Protein AF-A0A524LCT6-F1 (afdb_monomer_lite)

Secondary structure (DSSP, 8-state):
----SSPPTT--HHHHHHHHHHHHHHHTT-----SBTTEEEEE-TT-SS--EEEEEPPP-

pLDDT: mean 86.86, std 10.14, range [49.31, 95.19]

Sequence (60 aa):
MDDHRNRPEGFCGRAWQDLYTTLMIYYYGGDMEWPEPGVTYQPCGDGVKPVIFKIEKLEP

Radius of gyration: 12.41 Å; chains: 1; bounding box: 29×34×27 Å

Foldseek 3Di:
DCPPPVPDPPDDSQQVVQCVVQVVCVVVVHFPCPPHTQWDWDARPVPPDRDIDIGGRDDD

Structure (mmCIF, N/CA/C/O backbone):
data_AF-A0A524LCT6-F1
#
_entry.id   AF-A0A524LCT6-F1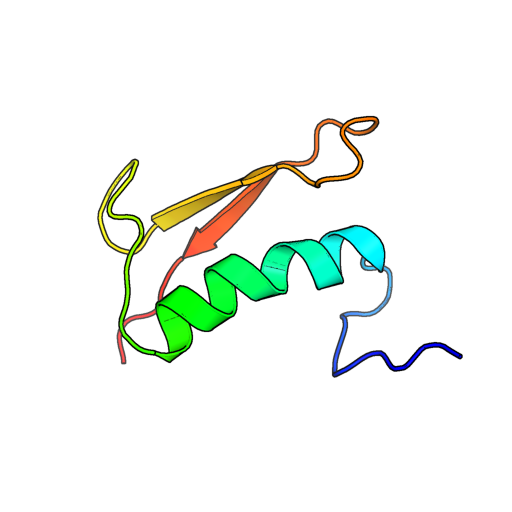
#
loop_
_atom_site.group_PDB
_atom_site.id
_atom_site.type_symbol
_atom_site.label_atom_id
_atom_site.label_alt_id
_atom_site.label_comp_id
_atom_site.label_asym_id
_atom_site.label_entity_id
_atom_site.label_seq_id
_atom_site.pdbx_PDB_ins_code
_atom_site.Cartn_x
_atom_site.Cartn_y
_atom_site.Cartn_z
_atom_site.occupancy
_atom_site.B_iso_or_equiv
_atom_site.auth_seq_id
_atom_site.auth_comp_id
_atom_site.auth_asym_id
_atom_site.auth_atom_id
_atom_site.pdbx_PDB_model_num
ATOM 1 N N . MET A 1 1 ? 8.698 -23.479 -7.319 1.00 49.31 1 MET A N 1
ATOM 2 C CA . MET A 1 1 ? 8.131 -23.077 -6.020 1.00 49.31 1 MET A CA 1
ATOM 3 C C . MET A 1 1 ? 7.455 -21.754 -6.255 1.00 49.31 1 MET A C 1
ATOM 5 O O . MET A 1 1 ? 8.146 -20.757 -6.386 1.00 49.31 1 MET A O 1
ATOM 9 N N . ASP A 1 2 ? 6.142 -21.786 -6.404 1.00 56.91 2 ASP A N 1
ATOM 10 C CA . ASP A 1 2 ? 5.323 -20.588 -6.516 1.00 56.91 2 ASP A CA 1
ATOM 11 C C . ASP A 1 2 ? 4.182 -20.765 -5.507 1.00 56.91 2 ASP A C 1
ATOM 13 O O . ASP A 1 2 ? 3.087 -21.221 -5.825 1.00 56.91 2 ASP A O 1
ATOM 17 N N . ASP A 1 3 ? 4.513 -20.549 -4.227 1.00 62.59 3 ASP A N 1
ATOM 18 C CA . ASP A 1 3 ? 3.534 -20.495 -3.134 1.00 62.59 3 ASP A CA 1
ATOM 19 C C . ASP A 1 3 ? 2.751 -19.183 -3.268 1.00 62.59 3 ASP A C 1
ATOM 21 O O . ASP A 1 3 ? 3.038 -18.159 -2.645 1.00 62.59 3 ASP A O 1
ATOM 25 N N . HIS A 1 4 ? 1.802 -19.194 -4.198 1.00 58.75 4 HIS A N 1
ATOM 26 C CA . HIS A 1 4 ? 0.892 -18.102 -4.488 1.00 58.75 4 HIS A CA 1
ATOM 27 C C . HIS A 1 4 ? -0.281 -18.159 -3.532 1.00 58.75 4 HIS A C 1
ATOM 29 O O . HIS A 1 4 ? -1.343 -18.640 -3.911 1.00 58.75 4 HIS A O 1
ATOM 35 N N . ARG A 1 5 ? -0.121 -17.662 -2.307 1.00 65.25 5 ARG A N 1
ATOM 36 C CA . ARG A 1 5 ? -1.240 -17.445 -1.375 1.00 65.25 5 ARG A CA 1
ATOM 37 C C . ARG A 1 5 ? -2.292 -16.530 -2.016 1.00 65.25 5 ARG A C 1
ATOM 39 O O . ARG A 1 5 ? -2.258 -15.323 -1.823 1.00 65.25 5 ARG A O 1
ATOM 46 N N . ASN A 1 6 ? -3.159 -17.116 -2.837 1.00 76.69 6 ASN A N 1
ATOM 47 C CA . ASN A 1 6 ? -4.187 -16.498 -3.666 1.00 76.69 6 ASN A CA 1
ATOM 48 C C . ASN A 1 6 ? -3.733 -15.266 -4.469 1.00 76.69 6 ASN A C 1
ATOM 50 O O . ASN A 1 6 ? -4.519 -14.345 -4.681 1.00 76.69 6 ASN A O 1
ATOM 54 N N . ARG A 1 7 ? -2.474 -15.238 -4.935 1.00 87.06 7 ARG A N 1
ATOM 55 C CA . ARG A 1 7 ? -2.012 -14.174 -5.839 1.00 87.06 7 ARG A CA 1
ATOM 56 C C . ARG A 1 7 ? -2.863 -14.217 -7.120 1.00 87.06 7 ARG A C 1
ATOM 58 O O . ARG A 1 7 ? -2.925 -15.289 -7.725 1.00 87.06 7 ARG A O 1
ATOM 65 N N . PRO A 1 8 ? -3.451 -13.095 -7.572 1.00 86.56 8 PRO A N 1
ATOM 66 C CA . PRO A 1 8 ? -4.241 -13.077 -8.798 1.00 86.56 8 PRO A CA 1
ATOM 67 C C . PRO A 1 8 ? -3.436 -13.537 -10.021 1.00 86.56 8 PRO A C 1
ATOM 69 O O . PRO A 1 8 ? -2.233 -13.269 -10.126 1.00 86.56 8 PRO A O 1
ATOM 72 N N . GLU A 1 9 ? -4.100 -14.217 -10.956 1.00 88.44 9 GLU A N 1
ATOM 73 C CA . GLU A 1 9 ? -3.476 -14.648 -12.208 1.00 88.44 9 GLU A CA 1
ATOM 74 C C . GLU A 1 9 ? -2.923 -13.438 -12.979 1.00 88.44 9 GLU A C 1
ATOM 76 O O . GLU A 1 9 ? -3.546 -12.380 -13.051 1.00 88.44 9 GLU A O 1
ATOM 81 N N . GLY A 1 10 ? -1.701 -13.568 -13.504 1.00 85.94 10 GLY A N 1
ATOM 82 C CA . GLY A 1 10 ? -1.006 -12.482 -14.202 1.00 85.94 10 GLY A CA 1
ATOM 83 C C . GLY A 1 10 ? -0.422 -11.384 -13.299 1.00 85.94 10 GLY A C 1
ATOM 84 O O . GLY A 1 10 ? 0.301 -10.520 -13.797 1.00 85.94 10 GLY A O 1
ATOM 85 N N . PHE A 1 11 ? -0.656 -11.410 -11.982 1.00 86.88 11 PHE A N 1
ATOM 86 C CA . PHE A 1 11 ? -0.103 -10.404 -11.073 1.00 86.88 11 PHE A CA 1
ATOM 87 C C . PHE A 1 11 ? 1.376 -10.667 -10.765 1.00 86.88 11 PHE A C 1
ATOM 89 O O . PHE A 1 11 ? 1.789 -11.798 -10.516 1.00 86.88 11 PHE A O 1
ATOM 96 N N . CYS A 1 12 ? 2.209 -9.625 -10.739 1.00 89.00 12 CYS A N 1
ATOM 97 C CA . CYS A 1 12 ? 3.643 -9.763 -10.466 1.00 89.00 12 CYS A CA 1
ATOM 98 C C . CYS A 1 12 ? 3.903 -10.337 -9.058 1.00 89.00 12 CYS A C 1
ATOM 100 O O . CYS A 1 12 ? 3.330 -9.882 -8.073 1.00 89.00 12 CYS A O 1
ATOM 102 N N . GLY A 1 13 ? 4.786 -11.337 -8.949 1.00 87.94 13 GLY A N 1
ATOM 103 C CA . GLY A 1 13 ? 5.072 -12.017 -7.675 1.00 87.94 13 GLY A CA 1
ATOM 104 C C . GLY A 1 13 ? 5.748 -11.107 -6.651 1.00 87.94 13 GLY A C 1
ATOM 105 O O . GLY A 1 13 ? 5.370 -11.104 -5.484 1.00 87.94 13 GLY A O 1
ATOM 106 N N . ARG A 1 14 ? 6.688 -10.266 -7.102 1.00 86.88 14 ARG A N 1
ATOM 107 C CA . ARG A 1 14 ? 7.346 -9.278 -6.237 1.00 86.88 14 ARG A CA 1
ATOM 108 C C . ARG A 1 14 ? 6.365 -8.216 -5.745 1.00 86.88 14 ARG A C 1
ATOM 110 O O . ARG A 1 14 ? 6.296 -7.970 -4.550 1.00 86.88 14 ARG A O 1
ATOM 117 N N . ALA A 1 15 ? 5.555 -7.673 -6.653 1.00 89.88 15 ALA A N 1
ATOM 118 C CA . ALA A 1 15 ?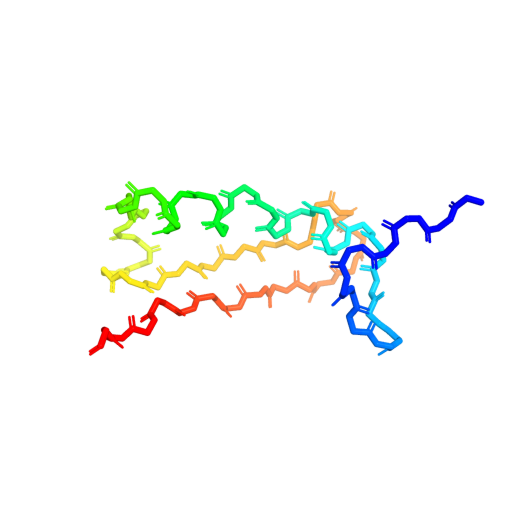 4.498 -6.731 -6.299 1.00 89.88 15 ALA A CA 1
ATOM 119 C C . ALA A 1 15 ? 3.531 -7.323 -5.262 1.00 89.88 15 ALA A C 1
ATOM 121 O O . ALA A 1 15 ? 3.154 -6.644 -4.316 1.00 89.88 15 ALA A O 1
ATOM 122 N N . TRP A 1 16 ? 3.162 -8.600 -5.417 1.00 88.81 16 TRP A N 1
ATOM 123 C CA . TRP A 1 16 ? 2.301 -9.301 -4.465 1.00 88.81 16 TRP A CA 1
ATOM 124 C C . TRP A 1 16 ? 2.919 -9.378 -3.068 1.00 88.81 16 TRP A C 1
ATOM 126 O O . TRP A 1 16 ? 2.245 -9.125 -2.075 1.00 88.81 16 TRP A O 1
ATOM 136 N N . GLN A 1 17 ? 4.212 -9.694 -2.993 1.00 88.81 17 GLN A N 1
ATOM 137 C CA . GLN A 1 17 ? 4.934 -9.718 -1.728 1.00 88.81 17 GLN A CA 1
ATOM 138 C C . GLN A 1 17 ? 5.027 -8.326 -1.095 1.00 88.81 17 GLN A C 1
ATOM 140 O O . GLN A 1 17 ? 4.846 -8.206 0.112 1.00 88.81 17 GLN A O 1
ATOM 145 N N . ASP A 1 18 ? 5.281 -7.282 -1.886 1.00 90.88 18 ASP A N 1
ATOM 146 C CA . ASP A 1 18 ? 5.419 -5.920 -1.367 1.00 90.88 18 ASP A CA 1
ATOM 147 C C . ASP A 1 18 ? 4.109 -5.428 -0.717 1.00 90.88 18 ASP A C 1
ATOM 149 O O . ASP A 1 18 ? 4.154 -4.731 0.295 1.00 90.88 18 ASP A O 1
ATOM 153 N N . LEU A 1 19 ? 2.938 -5.821 -1.240 1.00 91.56 19 LEU A N 1
ATOM 154 C CA . LEU A 1 19 ? 1.631 -5.467 -0.660 1.00 91.56 19 LEU A CA 1
ATOM 155 C C . LEU A 1 19 ? 1.421 -6.022 0.758 1.00 91.56 19 LEU A C 1
ATOM 157 O O . LEU A 1 19 ? 0.630 -5.464 1.519 1.00 91.56 19 LEU A O 1
ATOM 161 N N . TYR A 1 20 ? 2.118 -7.103 1.126 1.00 90.94 20 TYR A N 1
ATOM 162 C CA . TYR A 1 20 ? 1.924 -7.794 2.401 1.00 90.94 20 TYR A CA 1
ATOM 163 C C . TYR A 1 20 ? 2.020 -6.844 3.599 1.00 90.94 20 TYR A C 1
ATOM 165 O O . TYR A 1 20 ? 1.173 -6.896 4.484 1.00 90.94 20 TYR A O 1
ATOM 173 N N . THR A 1 21 ? 3.002 -5.941 3.619 1.00 89.81 21 THR A N 1
ATOM 174 C CA . THR A 1 21 ? 3.225 -5.042 4.759 1.00 89.81 21 THR A CA 1
ATOM 175 C C . THR A 1 21 ? 2.027 -4.127 5.015 1.00 89.81 21 THR A C 1
ATOM 177 O O . THR A 1 21 ? 1.513 -4.112 6.133 1.00 89.81 21 THR A O 1
ATOM 180 N N . THR A 1 22 ? 1.532 -3.413 3.998 1.00 92.88 22 THR A N 1
ATOM 181 C CA . THR A 1 22 ? 0.348 -2.548 4.151 1.00 92.88 22 THR A CA 1
ATOM 182 C C . THR A 1 22 ? -0.892 -3.351 4.516 1.00 92.88 22 THR A C 1
ATOM 184 O O . THR A 1 22 ? -1.641 -2.952 5.407 1.00 92.88 22 THR A O 1
ATOM 187 N N . LEU A 1 23 ? -1.096 -4.509 3.880 1.00 92.44 23 LEU A N 1
ATOM 188 C CA . LEU A 1 23 ? -2.246 -5.360 4.178 1.00 92.44 23 LEU A CA 1
ATOM 189 C C . LEU A 1 23 ? -2.227 -5.852 5.630 1.00 92.44 23 LEU A C 1
ATOM 191 O O . LEU A 1 23 ? -3.271 -5.849 6.275 1.00 92.44 23 LEU A O 1
ATOM 195 N N . MET A 1 24 ? -1.061 -6.214 6.175 1.00 93.50 24 MET A N 1
ATOM 196 C CA . MET A 1 24 ? -0.947 -6.629 7.576 1.00 93.50 24 MET A CA 1
ATOM 197 C C . MET A 1 24 ? -1.195 -5.477 8.554 1.00 93.50 24 MET A C 1
ATOM 199 O O . MET A 1 24 ? -1.811 -5.706 9.594 1.00 93.50 24 MET A O 1
ATOM 203 N N . ILE A 1 25 ? -0.766 -4.251 8.229 1.00 93.94 25 ILE A N 1
ATOM 204 C CA . ILE A 1 25 ? -1.078 -3.058 9.035 1.00 93.94 25 ILE A CA 1
ATOM 205 C C . ILE A 1 25 ? -2.596 -2.891 9.133 1.00 93.94 25 ILE A C 1
ATOM 207 O O . ILE A 1 25 ? -3.135 -2.840 10.238 1.00 93.94 25 ILE A O 1
ATOM 211 N N . TYR A 1 26 ? -3.293 -2.892 7.995 1.00 93.38 26 TYR A N 1
ATOM 212 C CA . TYR A 1 26 ? -4.750 -2.762 7.964 1.00 93.38 26 TYR A CA 1
ATOM 213 C C . TYR A 1 26 ? -5.467 -3.933 8.638 1.00 93.38 26 TYR A C 1
ATOM 215 O O . TYR A 1 26 ? -6.426 -3.711 9.379 1.00 93.38 26 TYR A O 1
ATOM 223 N N . TYR A 1 27 ? -4.980 -5.162 8.448 1.00 91.88 27 TYR A N 1
ATOM 224 C CA . TYR A 1 27 ? -5.547 -6.365 9.057 1.00 91.88 27 TYR A CA 1
ATOM 225 C C . TYR A 1 27 ? -5.522 -6.321 10.592 1.00 91.88 27 TYR A C 1
ATOM 227 O O . TYR A 1 27 ? -6.491 -6.717 11.234 1.00 91.88 27 TYR A O 1
ATOM 235 N N . TYR A 1 28 ? -4.448 -5.801 11.193 1.00 94.69 28 TYR A N 1
ATOM 236 C CA . TYR A 1 28 ? -4.341 -5.644 12.649 1.00 94.69 28 TYR A CA 1
ATOM 237 C C . TYR A 1 28 ? -4.956 -4.340 13.184 1.00 94.69 28 TYR A C 1
ATOM 239 O O . TYR A 1 28 ? -4.755 -3.997 14.347 1.00 94.69 28 TYR A O 1
ATOM 247 N N . GLY A 1 29 ? -5.720 -3.616 12.361 1.00 92.19 29 GLY A N 1
ATOM 248 C CA . GLY A 1 29 ? -6.414 -2.394 12.766 1.00 92.19 29 GLY A CA 1
ATOM 249 C C . GLY A 1 29 ? -5.546 -1.135 12.768 1.00 92.19 29 GLY A C 1
ATOM 250 O O . GLY A 1 29 ? -6.023 -0.090 13.201 1.00 92.19 29 GLY A O 1
ATOM 251 N N . GLY A 1 30 ? -4.313 -1.212 12.267 1.00 93.50 30 GLY A N 1
ATOM 252 C CA . GLY A 1 30 ? -3.468 -0.046 12.037 1.00 93.50 30 GLY A CA 1
ATOM 253 C C . GLY A 1 30 ? -3.906 0.760 10.815 1.00 93.50 30 GLY A C 1
ATOM 254 O O . GLY A 1 30 ? -4.747 0.327 10.021 1.00 93.50 30 GLY A O 1
ATOM 255 N N . ASP A 1 31 ? -3.299 1.932 10.665 1.00 92.94 31 ASP A N 1
ATOM 256 C CA . ASP A 1 31 ? -3.452 2.812 9.513 1.00 92.94 31 ASP A CA 1
ATOM 257 C C . ASP A 1 31 ? -2.154 3.600 9.296 1.00 92.94 31 ASP A C 1
ATOM 259 O O . ASP A 1 31 ? -1.418 3.852 10.250 1.00 92.94 31 ASP A O 1
ATOM 263 N N . MET A 1 32 ? -1.853 3.952 8.047 1.00 89.25 32 MET A N 1
ATOM 264 C CA . MET A 1 32 ? -0.741 4.849 7.721 1.00 89.25 32 MET A CA 1
ATOM 265 C C . MET A 1 32 ? -1.166 6.323 7.778 1.00 89.25 32 MET A C 1
ATOM 267 O O . MET A 1 32 ? -0.296 7.189 7.799 1.00 89.25 32 MET A O 1
ATOM 271 N N . GLU A 1 33 ? -2.479 6.600 7.786 1.00 85.81 33 GLU A N 1
ATOM 272 C CA . GLU A 1 33 ? -3.102 7.929 7.929 1.00 85.81 33 GLU A CA 1
ATOM 273 C C . GLU A 1 33 ? -2.668 8.968 6.875 1.00 85.81 33 GLU A C 1
ATOM 275 O O . GLU A 1 33 ? -2.983 10.153 6.989 1.00 85.81 33 GLU A O 1
ATOM 280 N N . TRP A 1 34 ? -1.964 8.531 5.827 1.00 83.62 34 TRP A N 1
ATOM 281 C CA . TRP A 1 34 ? -1.415 9.374 4.775 1.00 83.62 34 TRP A CA 1
ATOM 282 C C . TRP A 1 34 ? -1.624 8.746 3.389 1.00 83.62 34 TRP A C 1
ATOM 284 O O . TRP A 1 34 ? -1.202 7.609 3.164 1.00 83.62 34 TRP A O 1
ATOM 294 N N . PRO A 1 35 ? -2.147 9.497 2.402 1.00 89.94 35 PRO A N 1
ATOM 295 C CA . PRO A 1 35 ? -2.476 10.929 2.447 1.00 89.94 35 PRO A CA 1
ATOM 296 C C . PRO A 1 35 ? -3.761 11.253 3.221 1.00 89.94 35 PRO A C 1
ATOM 298 O O . PRO A 1 35 ? -3.987 12.409 3.564 1.00 89.94 35 PRO A O 1
ATOM 301 N N . GLU A 1 36 ? -4.581 10.244 3.497 1.00 93.19 36 GLU A N 1
ATOM 302 C CA . GLU A 1 36 ? -5.821 10.337 4.262 1.00 93.19 36 GLU A CA 1
ATOM 303 C C . GLU A 1 36 ? -6.076 9.000 4.985 1.00 93.19 36 GLU A C 1
ATOM 305 O O . GLU A 1 36 ? -5.541 7.970 4.559 1.00 93.19 36 GLU A O 1
ATOM 310 N N . PRO A 1 37 ? -6.860 8.984 6.079 1.00 93.75 37 PRO A N 1
ATOM 311 C CA . PRO A 1 37 ? -7.172 7.754 6.803 1.00 93.75 37 PRO A CA 1
ATOM 312 C C . PRO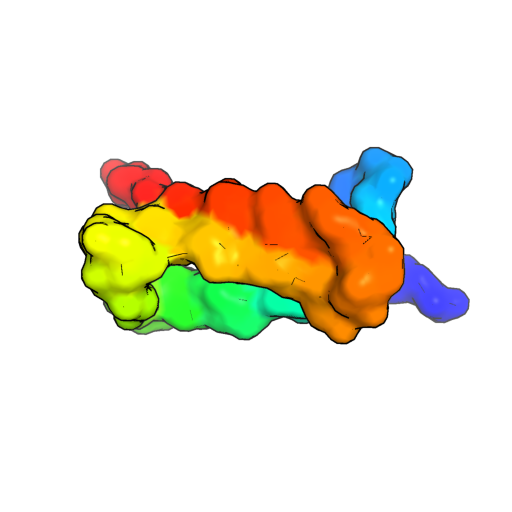 A 1 37 ? -7.785 6.685 5.892 1.00 93.75 37 PRO A C 1
ATOM 314 O O . PRO A 1 37 ? -8.666 6.969 5.084 1.00 93.75 37 PRO A O 1
ATOM 317 N N . GLY A 1 38 ? -7.327 5.445 6.029 1.00 93.94 38 GLY A N 1
ATOM 318 C CA . GLY A 1 38 ? -7.810 4.294 5.274 1.00 93.94 38 GLY A CA 1
ATOM 319 C C . GLY A 1 38 ? -7.249 4.173 3.859 1.00 93.94 38 GLY A C 1
ATOM 320 O O . GLY A 1 38 ? -7.563 3.192 3.185 1.00 93.94 38 GLY A O 1
ATOM 321 N N . VAL A 1 39 ? -6.407 5.108 3.406 1.00 95.00 39 VAL A N 1
ATOM 322 C CA . VAL A 1 39 ? -5.836 5.096 2.053 1.00 95.00 39 VAL A CA 1
ATOM 323 C C . VAL A 1 39 ? -4.316 5.116 2.116 1.00 95.00 39 VAL A C 1
ATOM 325 O O . VAL A 1 39 ? -3.715 5.993 2.723 1.00 95.00 39 VAL A O 1
ATOM 328 N N . THR A 1 40 ? -3.682 4.170 1.425 1.00 95.19 40 THR A N 1
ATOM 329 C CA . THR A 1 40 ? -2.224 4.097 1.282 1.00 95.19 40 THR A CA 1
ATOM 330 C C . THR A 1 40 ? -1.838 4.007 -0.187 1.00 95.19 40 THR A C 1
ATOM 332 O O . THR A 1 40 ? -2.376 3.189 -0.935 1.00 95.19 40 THR A O 1
ATOM 335 N N . TYR A 1 41 ? -0.840 4.797 -0.586 1.00 94.12 41 TYR A N 1
ATOM 336 C CA . TYR A 1 41 ? -0.162 4.647 -1.872 1.00 94.12 41 TYR A CA 1
ATOM 337 C C . TYR A 1 41 ? 1.201 3.993 -1.663 1.00 94.12 41 TYR A C 1
ATOM 339 O O . TYR A 1 41 ? 2.044 4.532 -0.947 1.00 94.12 41 TYR A O 1
ATOM 347 N N . GLN A 1 42 ? 1.431 2.848 -2.305 1.00 92.31 42 GLN A N 1
ATOM 348 C CA . GLN A 1 42 ? 2.686 2.106 -2.188 1.00 92.31 42 GLN A CA 1
ATOM 349 C C . GLN A 1 42 ? 3.297 1.838 -3.570 1.00 92.31 42 GLN A C 1
ATOM 351 O O . GLN A 1 42 ? 2.614 1.284 -4.435 1.00 92.31 42 GLN A O 1
ATOM 356 N N . PRO A 1 43 ? 4.574 2.182 -3.814 1.00 91.88 43 PRO A N 1
ATOM 357 C CA . PRO A 1 43 ? 5.252 1.795 -5.046 1.00 91.88 43 PRO A CA 1
ATOM 358 C C . PRO A 1 43 ? 5.580 0.294 -5.059 1.00 91.88 43 PRO A C 1
ATOM 360 O O . PRO A 1 43 ? 5.781 -0.326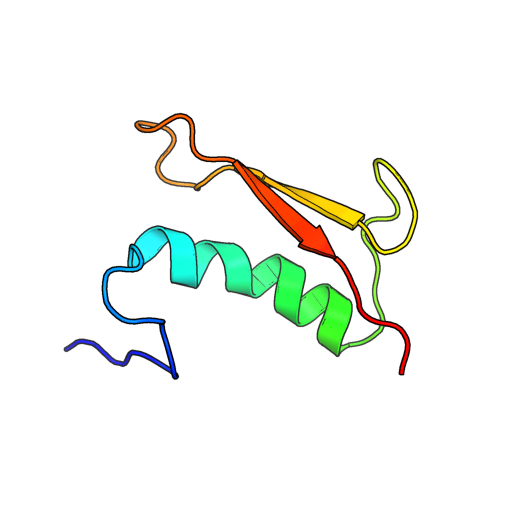 -4.015 1.00 91.88 43 PRO A O 1
ATOM 363 N N . CYS A 1 44 ? 5.701 -0.292 -6.252 1.00 91.06 44 CYS A N 1
ATOM 364 C CA . CYS A 1 44 ? 6.364 -1.588 -6.408 1.00 91.06 44 CYS A CA 1
ATOM 365 C C . CYS A 1 44 ? 7.832 -1.466 -5.969 1.00 91.06 44 CYS A C 1
ATOM 367 O O . CYS A 1 44 ? 8.561 -0.609 -6.470 1.00 91.06 44 CYS A O 1
ATOM 369 N N . GL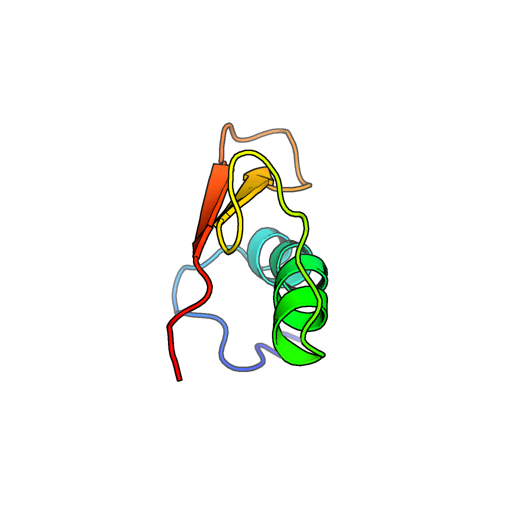Y A 1 45 ? 8.285 -2.346 -5.076 1.00 87.50 45 GLY A N 1
ATOM 370 C CA . GLY A 1 45 ? 9.635 -2.328 -4.509 1.00 87.50 45 GLY A CA 1
ATOM 371 C C . GLY A 1 45 ? 10.741 -2.700 -5.499 1.00 87.50 45 GLY A C 1
ATOM 372 O O . GLY A 1 45 ? 11.917 -2.608 -5.161 1.00 87.50 45 GLY A O 1
ATOM 373 N N . ASP A 1 46 ? 10.379 -3.123 -6.712 1.00 87.12 46 ASP A N 1
ATOM 374 C CA . ASP A 1 46 ? 11.302 -3.322 -7.833 1.00 87.12 46 ASP A CA 1
ATOM 375 C C . ASP A 1 46 ? 11.866 -1.992 -8.368 1.00 87.12 46 ASP A C 1
ATOM 377 O O . ASP A 1 46 ? 13.001 -1.945 -8.826 1.00 87.12 46 ASP A O 1
ATOM 381 N N . GLY A 1 47 ? 11.099 -0.896 -8.315 1.00 81.00 47 GLY A N 1
ATOM 382 C CA . GLY A 1 47 ? 11.551 0.442 -8.729 1.00 81.00 47 GLY A CA 1
ATOM 383 C C . GLY A 1 47 ? 11.877 0.626 -10.223 1.00 81.00 47 GLY A C 1
ATOM 384 O O . GLY A 1 47 ? 12.052 1.759 -10.661 1.00 81.00 47 GLY A O 1
ATOM 385 N N . VAL A 1 48 ? 11.926 -0.445 -11.025 1.00 86.75 48 VAL A N 1
ATOM 386 C CA . VAL A 1 48 ? 12.210 -0.386 -12.473 1.00 86.75 48 VAL A CA 1
ATOM 387 C C . VAL A 1 48 ? 10.977 0.030 -13.271 1.00 86.75 48 VAL A C 1
ATOM 389 O O . VAL A 1 48 ? 11.077 0.733 -14.276 1.00 86.75 48 VAL A O 1
ATOM 392 N N . LYS A 1 49 ? 9.795 -0.411 -12.835 1.00 83.94 49 LYS A N 1
ATOM 393 C CA . LYS A 1 49 ? 8.516 -0.073 -13.467 1.00 83.94 49 LYS A CA 1
ATOM 394 C C . LYS A 1 49 ? 7.794 0.988 -12.632 1.00 83.94 49 LYS A C 1
ATOM 396 O O . LYS A 1 49 ? 7.736 0.828 -11.412 1.00 83.94 49 LYS A O 1
ATOM 401 N N . PRO A 1 50 ? 7.185 2.017 -13.250 1.00 89.00 50 PRO A N 1
ATOM 402 C CA . PRO A 1 50 ? 6.445 3.062 -12.542 1.00 89.00 50 PRO A CA 1
ATOM 403 C C . PRO A 1 50 ? 5.064 2.551 -12.098 1.00 89.00 50 PRO A C 1
ATOM 405 O O . PRO A 1 50 ? 4.028 2.998 -12.580 1.00 89.00 50 PRO A O 1
ATOM 408 N N . VAL A 1 51 ? 5.050 1.554 -11.212 1.00 90.44 51 VAL A N 1
ATOM 409 C CA . VAL A 1 51 ? 3.834 0.936 -10.675 1.00 90.44 51 VAL A CA 1
ATOM 410 C C . VAL A 1 51 ? 3.620 1.436 -9.254 1.00 90.44 51 VAL A C 1
ATOM 412 O O . VAL A 1 51 ? 4.476 1.238 -8.391 1.00 90.44 51 VAL A O 1
ATOM 415 N N . ILE A 1 52 ? 2.466 2.056 -9.019 1.00 93.00 52 ILE A N 1
ATOM 416 C CA . ILE A 1 52 ? 2.015 2.515 -7.705 1.00 93.00 52 ILE A CA 1
ATOM 417 C C . ILE A 1 52 ? 0.645 1.891 -7.446 1.00 93.00 52 ILE A C 1
ATOM 419 O O . ILE A 1 52 ? -0.251 1.985 -8.283 1.00 93.00 52 ILE A O 1
ATOM 423 N N . PHE A 1 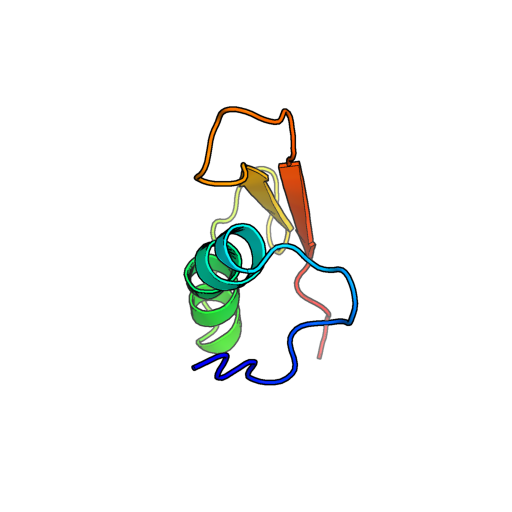53 ? 0.492 1.244 -6.296 1.00 92.62 53 PHE A N 1
ATOM 424 C CA . PHE A 1 53 ? -0.766 0.669 -5.836 1.00 92.62 53 PHE A CA 1
ATOM 425 C C . PHE A 1 53 ? -1.496 1.682 -4.961 1.00 92.62 53 PHE A C 1
ATOM 427 O O . PHE A 1 53 ? -0.886 2.257 -4.060 1.00 92.62 53 PHE A O 1
ATOM 434 N N . LYS A 1 54 ? -2.797 1.861 -5.202 1.00 94.31 54 LYS A N 1
ATOM 435 C CA . LYS A 1 54 ? -3.716 2.483 -4.247 1.00 94.31 54 LYS A CA 1
ATOM 436 C C . LYS A 1 54 ? -4.377 1.363 -3.450 1.00 94.31 54 LYS A C 1
ATOM 438 O O . LYS A 1 54 ? -4.964 0.461 -4.044 1.00 94.31 54 LYS A O 1
ATOM 443 N N . ILE A 1 55 ? -4.241 1.400 -2.133 1.00 94.19 55 ILE A N 1
ATOM 444 C CA . ILE A 1 55 ? -4.777 0.396 -1.216 1.00 94.19 55 ILE A CA 1
ATOM 445 C C . ILE A 1 55 ? -5.776 1.114 -0.319 1.00 94.19 55 ILE A C 1
ATOM 447 O O . ILE A 1 55 ? -5.413 2.077 0.353 1.00 94.19 55 ILE A O 1
ATOM 451 N N . GLU A 1 56 ? -7.022 0.653 -0.339 1.00 93.12 56 GLU A N 1
ATOM 452 C CA . GLU A 1 56 ? -8.130 1.266 0.391 1.00 93.12 56 GLU A CA 1
ATOM 453 C C . GLU A 1 56 ? -8.680 0.259 1.394 1.00 93.12 56 GLU A C 1
ATOM 455 O O . GLU A 1 56 ? -9.009 -0.879 1.045 1.00 93.12 56 GLU A O 1
ATOM 460 N N . LYS A 1 57 ? -8.753 0.675 2.655 1.00 91.75 57 LYS A N 1
ATOM 461 C CA . LYS A 1 57 ? -9.412 -0.080 3.711 1.00 91.75 57 LYS A CA 1
ATOM 462 C C . LYS A 1 57 ? -10.920 0.036 3.507 1.00 91.75 57 LYS A C 1
ATOM 464 O O . LYS A 1 57 ? -11.458 1.138 3.460 1.00 91.75 57 LYS A O 1
ATOM 469 N N . LEU A 1 58 ? -11.594 -1.102 3.373 1.00 87.75 58 LEU A N 1
ATOM 470 C CA . LEU A 1 58 ? -13.052 -1.135 3.292 1.00 87.75 58 LEU A CA 1
ATOM 471 C C . LEU A 1 58 ? -13.652 -0.937 4.685 1.00 87.75 58 LEU A C 1
ATOM 473 O O . LEU A 1 58 ? -13.087 -1.399 5.681 1.00 87.75 58 LEU A O 1
ATOM 477 N N . GLU A 1 59 ? -14.796 -0.259 4.742 1.00 77.94 59 GLU A N 1
ATOM 478 C CA . GLU A 1 59 ? -15.617 -0.254 5.948 1.00 77.94 59 GLU A CA 1
ATOM 479 C C . GLU A 1 59 ? -16.111 -1.685 6.236 1.00 77.94 59 GLU A C 1
ATOM 481 O O . GLU A 1 59 ? -16.372 -2.438 5.289 1.00 77.94 59 GLU A O 1
ATOM 486 N N . PRO A 1 60 ? -16.166 -2.091 7.516 1.00 62.03 60 PRO A N 1
ATOM 487 C CA . PRO A 1 60 ? -16.667 -3.403 7.914 1.00 62.03 60 PRO A CA 1
ATOM 488 C C . PRO A 1 60 ? -18.163 -3.597 7.633 1.00 62.03 60 PRO A C 1
ATOM 490 O O . PRO A 1 60 ? -18.925 -2.604 7.671 1.00 62.03 60 PRO A O 1
#